Protein AF-A0A7C5PM71-F1 (afdb_monomer_lite)

Secondary structure (DSSP, 8-state):
--PPPPPPPHHHHHHHHHHTT-TT--TT--SS-GGG----S--TTSS--BSS-----GGG-SS--TT--EEEEEETTEEEEEEHHHHHHHSEEEEEETTEEEEEEEETTTTEEEEEE--

Foldseek 3Di:
DDDDPPDDPLVVLVVVLVVLVCVPDDPVDDPDRSVVDDDPPHGPCQQPEAEDDDDDDPVPDPPADPDFDWDWDADDPFIDTHTVVNCVRRQWYFDQTPNFTKIWGADPVVRDIDIDTDD

Sequence (119 aa):
MTALPASAGEDDIVRRFRAMGWTSTDFSRKTIALDEIISGGVSKDQIPAIDRPVFARLSKVKDIAGREPVVSLKIANDARAYPLRVMIWHEIVNDTVGGVPVAVTYCPLCNSAIAFRRT

Structure (mmCIF, N/CA/C/O backbone):
data_AF-A0A7C5PM71-F1
#
_entry.id   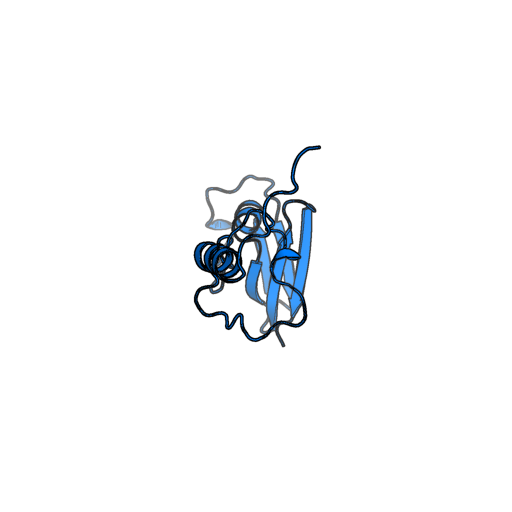AF-A0A7C5PM71-F1
#
loop_
_atom_site.group_PDB
_atom_site.id
_atom_site.type_symbol
_atom_site.label_atom_id
_atom_site.label_alt_id
_atom_site.label_comp_id
_atom_site.label_asym_id
_atom_site.label_entity_id
_atom_site.label_seq_id
_atom_site.pdbx_PDB_ins_code
_atom_site.Cartn_x
_atom_site.Cartn_y
_atom_site.Cartn_z
_atom_site.occupancy
_atom_site.B_iso_or_equiv
_atom_site.auth_seq_id
_atom_site.auth_comp_id
_atom_site.auth_asym_id
_atom_site.auth_atom_id
_atom_site.pdbx_PDB_model_num
ATOM 1 N N . MET A 1 1 ? 22.529 18.992 -36.439 1.00 39.75 1 MET A N 1
ATOM 2 C CA . MET A 1 1 ? 22.224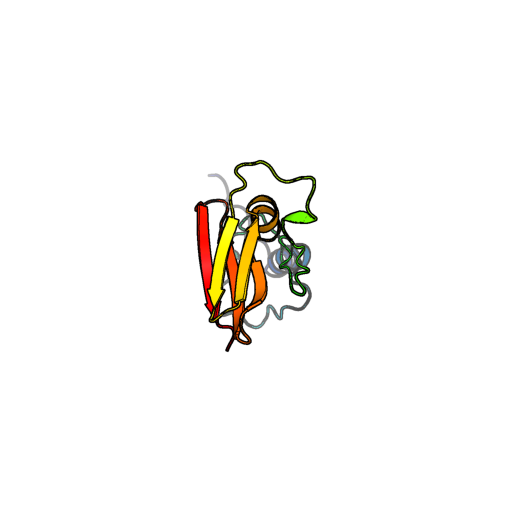 17.549 -36.494 1.00 39.75 1 MET A CA 1
ATOM 3 C C . MET A 1 1 ? 22.709 16.962 -35.177 1.00 39.75 1 MET A C 1
ATOM 5 O O . MET A 1 1 ? 23.871 16.603 -35.056 1.00 39.75 1 MET A O 1
ATOM 9 N N . THR A 1 2 ? 21.887 17.052 -34.134 1.00 42.19 2 THR A N 1
ATOM 10 C CA . THR A 1 2 ? 22.264 16.591 -32.791 1.00 42.19 2 THR A CA 1
ATOM 11 C C . THR A 1 2 ? 22.113 15.079 -32.791 1.00 42.19 2 THR A C 1
ATOM 13 O O . THR A 1 2 ? 21.010 14.585 -33.019 1.00 42.19 2 THR A O 1
ATOM 16 N N . ALA A 1 3 ? 23.221 14.354 -32.651 1.00 41.81 3 ALA A N 1
ATOM 17 C CA . ALA A 1 3 ? 23.201 12.900 -32.588 1.00 41.81 3 ALA A CA 1
ATOM 18 C C . ALA A 1 3 ? 22.258 12.456 -31.461 1.00 41.81 3 ALA A C 1
ATOM 20 O O . ALA A 1 3 ? 22.342 12.973 -30.344 1.00 41.81 3 ALA A O 1
ATOM 21 N N . LEU A 1 4 ? 21.352 11.525 -31.768 1.00 46.06 4 LEU A N 1
ATOM 22 C CA . LEU A 1 4 ? 20.614 10.793 -30.743 1.00 46.06 4 LEU A CA 1
ATOM 23 C C . LEU A 1 4 ? 21.652 10.150 -29.808 1.00 46.06 4 LEU A C 1
ATOM 25 O O . LEU A 1 4 ? 22.644 9.613 -30.315 1.00 46.06 4 LEU A O 1
ATOM 29 N N . PRO A 1 5 ? 21.488 10.230 -28.476 1.00 55.59 5 PRO A N 1
ATOM 30 C CA . PRO A 1 5 ? 22.405 9.559 -27.568 1.00 55.59 5 PRO A CA 1
ATOM 31 C C . PRO A 1 5 ? 22.454 8.074 -27.935 1.00 55.59 5 PRO A C 1
ATOM 33 O O . PRO A 1 5 ? 21.424 7.479 -28.257 1.00 55.59 5 PRO A O 1
ATOM 36 N N . ALA A 1 6 ? 23.659 7.499 -27.934 1.00 57.69 6 ALA A N 1
ATOM 37 C CA . ALA A 1 6 ? 23.837 6.074 -28.168 1.00 57.69 6 ALA A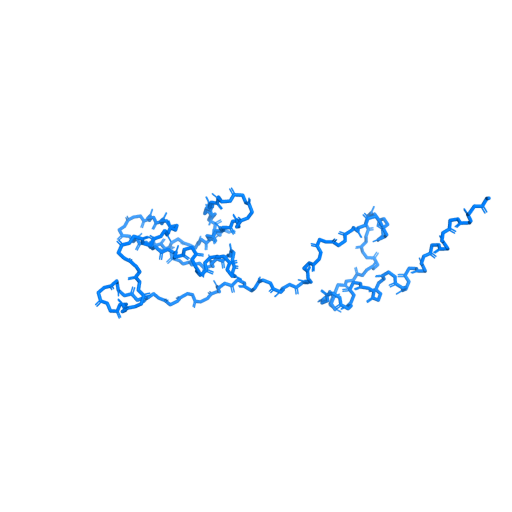 CA 1
ATOM 38 C C . ALA A 1 6 ? 22.913 5.298 -27.221 1.00 57.69 6 ALA A C 1
ATOM 40 O O . ALA A 1 6 ? 22.868 5.597 -26.024 1.00 57.69 6 ALA A O 1
ATOM 41 N N . SER A 1 7 ? 22.158 4.335 -27.756 1.00 59.38 7 SER A N 1
ATOM 42 C CA . SER A 1 7 ? 21.354 3.431 -26.937 1.00 59.38 7 SER A CA 1
ATOM 43 C C . SER A 1 7 ? 22.272 2.793 -25.899 1.00 59.38 7 SER A C 1
ATOM 45 O O . SER A 1 7 ? 23.280 2.183 -26.268 1.00 59.38 7 SER A O 1
ATOM 47 N N . ALA A 1 8 ? 21.958 2.968 -24.615 1.00 65.69 8 ALA A N 1
ATOM 48 C CA . ALA A 1 8 ? 22.671 2.278 -23.551 1.00 65.69 8 ALA A CA 1
ATOM 49 C C . ALA A 1 8 ? 22.652 0.771 -23.852 1.00 65.69 8 ALA A C 1
ATOM 51 O O . ALA A 1 8 ? 21.619 0.239 -24.266 1.00 65.69 8 ALA A O 1
ATOM 52 N N . GLY A 1 9 ? 23.791 0.096 -23.685 1.00 81.81 9 GLY A N 1
ATOM 53 C CA . GLY A 1 9 ? 23.841 -1.352 -23.870 1.00 81.81 9 GLY A CA 1
ATOM 54 C C . GLY A 1 9 ? 22.867 -2.039 -22.909 1.00 81.81 9 GLY A C 1
ATOM 55 O O . GLY A 1 9 ? 22.576 -1.513 -21.833 1.00 81.81 9 GLY A O 1
ATOM 56 N N . GLU A 1 10 ? 22.362 -3.219 -23.267 1.00 83.56 10 GLU A N 1
ATOM 57 C CA . GLU A 1 10 ? 21.414 -3.957 -22.419 1.00 83.56 10 GLU A CA 1
ATOM 58 C C . GLU A 1 10 ? 21.958 -4.169 -20.992 1.00 83.56 10 GLU A C 1
ATOM 60 O O . GLU A 1 10 ? 21.221 -4.022 -20.014 1.00 83.56 10 GLU A O 1
ATOM 65 N N . ASP A 1 11 ? 23.270 -4.374 -20.858 1.00 90.06 11 ASP A N 1
ATOM 66 C CA . ASP A 1 11 ? 23.968 -4.479 -19.573 1.00 90.06 11 ASP A CA 1
ATOM 67 C C . ASP A 1 11 ? 23.861 -3.206 -18.715 1.00 90.06 11 ASP A C 1
ATOM 69 O O . ASP A 1 11 ? 23.699 -3.284 -17.493 1.00 90.06 11 ASP A O 1
ATOM 73 N N . ASP A 1 12 ? 23.904 -2.021 -19.332 1.00 92.94 12 ASP A N 1
ATOM 74 C CA . ASP A 1 12 ? 23.733 -0.745 -18.632 1.00 92.94 12 ASP A CA 1
ATOM 75 C C . ASP A 1 12 ? 22.298 -0.592 -18.117 1.00 92.94 12 ASP A C 1
ATOM 77 O O . ASP A 1 12 ? 22.075 -0.138 -16.987 1.00 92.94 12 ASP A O 1
ATOM 81 N N . ILE A 1 13 ? 21.319 -1.015 -18.921 1.00 93.81 13 ILE A N 1
ATOM 82 C CA . ILE A 1 13 ? 19.901 -0.978 -18.558 1.00 93.81 13 ILE A CA 1
ATOM 83 C C . ILE A 1 13 ? 19.632 -1.939 -17.397 1.00 93.81 13 ILE A C 1
ATOM 85 O O . ILE A 1 13 ? 19.015 -1.554 -16.400 1.00 93.81 13 ILE A O 1
ATOM 89 N N . VAL A 1 14 ? 20.142 -3.170 -17.471 1.00 95.25 14 VAL A N 1
ATOM 90 C CA . VAL A 1 14 ? 20.035 -4.148 -16.381 1.00 95.25 14 VAL A CA 1
ATOM 91 C C . VAL A 1 14 ? 20.702 -3.614 -15.113 1.00 95.25 14 VAL A C 1
ATOM 93 O O . VAL A 1 14 ? 20.099 -3.673 -14.037 1.00 95.25 14 VAL A O 1
ATOM 96 N N . ARG A 1 15 ? 21.899 -3.016 -15.214 1.00 95.19 15 ARG A N 1
ATOM 97 C CA . ARG A 1 15 ? 22.589 -2.398 -14.069 1.00 95.19 15 ARG A CA 1
ATOM 98 C C . ARG A 1 15 ? 21.733 -1.317 -13.404 1.00 95.19 15 ARG A C 1
ATOM 100 O O . ARG A 1 15 ? 21.663 -1.284 -12.174 1.00 95.19 15 ARG A O 1
ATOM 107 N N . ARG A 1 16 ? 21.025 -0.489 -14.184 1.00 93.88 16 ARG A N 1
ATOM 108 C CA . ARG A 1 16 ? 20.066 0.503 -13.661 1.00 93.88 16 ARG A CA 1
ATOM 109 C C . ARG A 1 16 ? 18.970 -0.162 -12.824 1.00 93.88 16 ARG A C 1
ATOM 111 O O . ARG A 1 16 ? 18.706 0.282 -11.711 1.00 93.88 16 ARG A O 1
ATOM 118 N N . PHE A 1 17 ? 18.348 -1.235 -13.315 1.00 94.88 17 PHE A N 1
ATOM 119 C CA . PHE A 1 17 ? 17.316 -1.946 -12.548 1.00 94.88 17 PHE A CA 1
ATOM 120 C C . PHE A 1 17 ? 17.857 -2.585 -11.272 1.00 94.88 17 PHE A C 1
ATOM 122 O O . PHE A 1 17 ? 17.218 -2.492 -10.222 1.00 94.88 17 PHE A O 1
ATOM 129 N N . ARG A 1 18 ? 19.047 -3.191 -11.330 1.00 95.19 18 ARG A N 1
ATOM 130 C CA . ARG A 1 18 ? 19.710 -3.746 -10.142 1.00 95.19 18 ARG A CA 1
ATOM 131 C C . ARG A 1 18 ? 19.940 -2.668 -9.079 1.00 95.19 18 ARG A C 1
ATOM 133 O O . ARG A 1 18 ? 19.617 -2.902 -7.918 1.00 95.19 18 ARG A O 1
ATOM 140 N N . ALA A 1 19 ? 20.402 -1.481 -9.479 1.00 93.69 19 ALA A N 1
ATOM 141 C CA . ALA A 1 19 ? 20.579 -0.337 -8.580 1.00 93.69 19 ALA A CA 1
ATOM 142 C C . ALA A 1 19 ? 19.255 0.168 -7.968 1.00 93.69 19 ALA A C 1
ATOM 144 O O . ALA A 1 19 ? 19.250 0.680 -6.854 1.00 93.69 19 ALA A O 1
ATOM 145 N N . MET A 1 20 ? 18.122 -0.034 -8.649 1.00 93.38 20 MET A N 1
ATOM 146 C CA . MET A 1 20 ? 16.774 0.252 -8.131 1.00 93.38 20 MET A CA 1
ATOM 147 C C . MET A 1 20 ? 16.194 -0.877 -7.253 1.00 93.38 20 MET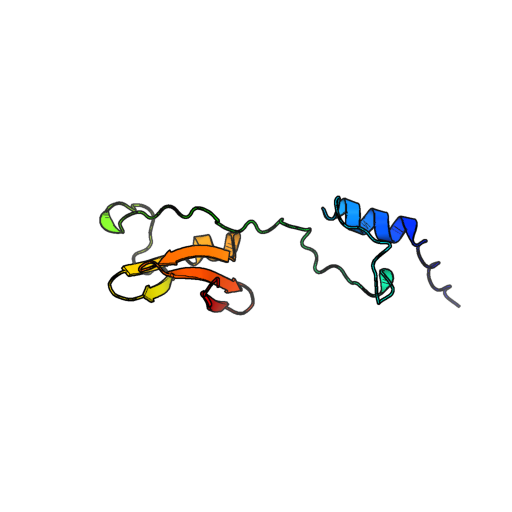 A C 1
ATOM 149 O O . MET A 1 20 ? 14.994 -0.884 -6.986 1.00 93.38 20 MET A O 1
ATOM 153 N N . GLY A 1 21 ? 17.004 -1.845 -6.813 1.00 94.19 21 GLY A N 1
ATOM 154 C CA . GLY A 1 21 ? 16.591 -2.898 -5.875 1.00 94.19 21 GLY A CA 1
ATOM 155 C C . GLY A 1 21 ? 16.056 -4.178 -6.525 1.00 94.19 21 GLY A C 1
ATOM 156 O O . GLY A 1 21 ? 15.706 -5.131 -5.830 1.00 94.19 21 GLY A O 1
ATOM 157 N N . TRP A 1 22 ? 16.034 -4.270 -7.856 1.00 94.31 22 TRP A N 1
ATOM 158 C CA . TRP A 1 22 ? 15.590 -5.471 -8.575 1.00 94.31 22 TRP A CA 1
ATOM 159 C C . TRP A 1 22 ? 16.697 -6.532 -8.663 1.00 94.31 22 TRP A C 1
ATOM 161 O O . TRP A 1 22 ? 17.023 -6.999 -9.749 1.00 94.31 22 TRP A O 1
ATOM 171 N N . THR A 1 23 ? 17.319 -6.906 -7.543 1.00 94.75 23 THR A N 1
ATOM 172 C CA . THR A 1 23 ? 18.541 -7.740 -7.491 1.00 94.75 23 THR A CA 1
ATOM 173 C C . THR A 1 23 ? 18.331 -9.224 -7.795 1.00 94.75 23 THR A C 1
ATOM 175 O O . THR A 1 23 ? 19.257 -9.869 -8.276 1.00 94.75 23 THR A O 1
ATOM 178 N N . SER A 1 24 ? 17.117 -9.745 -7.598 1.00 94.31 24 SER A N 1
ATOM 179 C CA . SER A 1 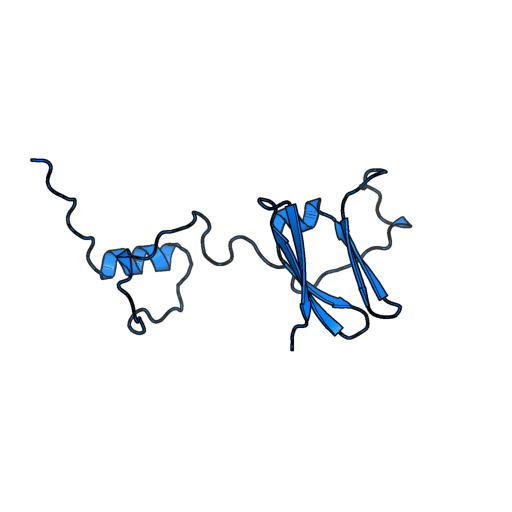24 ? 16.791 -11.165 -7.829 1.00 94.31 24 SER A CA 1
ATOM 180 C C . SER A 1 24 ? 16.046 -11.439 -9.142 1.00 94.31 24 SER A C 1
ATOM 182 O O . SER A 1 24 ? 15.740 -12.586 -9.446 1.00 94.31 24 SER A O 1
ATOM 184 N N . THR A 1 25 ? 15.722 -10.404 -9.923 1.00 94.69 25 THR A N 1
ATOM 185 C CA . THR A 1 25 ? 14.988 -10.540 -11.194 1.00 94.69 25 THR A CA 1
ATOM 186 C C . THR A 1 25 ? 15.831 -11.239 -12.266 1.00 94.69 25 THR A C 1
ATOM 188 O O . THR A 1 25 ? 17.007 -10.918 -12.427 1.00 94.69 25 THR A O 1
ATOM 191 N N . ASP A 1 26 ? 15.245 -12.154 -13.034 1.00 95.69 26 ASP A N 1
ATOM 192 C CA . ASP A 1 26 ? 15.862 -12.726 -14.236 1.00 95.69 26 ASP A CA 1
ATOM 193 C C . ASP A 1 26 ? 15.482 -11.891 -15.472 1.00 95.69 26 ASP A C 1
ATOM 195 O O . ASP A 1 26 ? 14.370 -11.997 -15.987 1.00 95.69 26 ASP A O 1
ATOM 199 N N . PHE A 1 27 ? 16.404 -11.044 -15.942 1.00 94.56 27 PHE A N 1
ATOM 200 C CA . PHE A 1 27 ? 16.184 -10.132 -17.076 1.00 94.56 27 PHE A CA 1
ATOM 201 C C . PHE A 1 27 ? 16.263 -10.812 -18.457 1.00 94.56 27 PHE A C 1
ATOM 203 O O . PHE A 1 27 ? 16.001 -10.167 -19.478 1.00 94.56 27 PHE A O 1
ATOM 210 N N . SER A 1 28 ? 16.575 -12.115 -18.511 1.00 93.81 28 SER A N 1
ATOM 211 C CA . SER A 1 28 ? 16.417 -12.896 -19.745 1.00 93.81 28 SER A CA 1
ATOM 212 C C . SER A 1 28 ? 14.937 -13.143 -20.066 1.00 93.81 28 SER A C 1
ATOM 214 O O . SER A 1 28 ? 14.560 -13.251 -21.233 1.00 93.81 28 SER A O 1
ATOM 216 N N . ARG A 1 29 ? 14.074 -13.144 -19.040 1.00 95.44 29 ARG A N 1
ATOM 217 C CA . ARG A 1 29 ? 12.627 -13.337 -19.160 1.00 95.44 29 ARG A CA 1
ATOM 218 C C . ARG A 1 29 ? 11.918 -12.002 -19.368 1.00 95.44 29 ARG A C 1
ATOM 220 O O . ARG A 1 29 ? 11.473 -11.365 -18.415 1.00 95.44 29 ARG A O 1
ATOM 227 N N . LYS A 1 30 ? 11.790 -11.596 -20.628 1.00 93.62 30 LYS A N 1
ATOM 228 C CA . LYS A 1 30 ? 11.126 -10.351 -21.037 1.00 93.62 30 LYS A CA 1
ATOM 229 C C . LYS A 1 30 ? 10.323 -10.541 -22.320 1.00 93.62 30 LYS A C 1
ATOM 231 O O . LYS A 1 30 ? 10.694 -11.342 -23.171 1.00 93.62 30 LYS A O 1
ATOM 236 N N . THR A 1 31 ? 9.227 -9.799 -22.447 1.00 96.31 31 THR A N 1
ATOM 237 C CA . THR A 1 31 ? 8.394 -9.742 -23.664 1.00 96.31 31 THR A CA 1
ATOM 238 C C . THR A 1 31 ? 8.472 -8.388 -24.371 1.00 96.31 31 THR A C 1
ATOM 240 O O . THR A 1 31 ? 7.920 -8.247 -25.455 1.00 96.31 31 THR A O 1
ATOM 243 N N . ILE A 1 32 ? 9.139 -7.408 -23.756 1.00 94.75 32 ILE A N 1
ATOM 244 C CA . ILE A 1 32 ? 9.375 -6.054 -24.277 1.00 94.75 32 ILE A CA 1
ATOM 245 C C . ILE A 1 32 ? 10.849 -5.685 -24.092 1.00 94.75 32 ILE A C 1
ATOM 247 O O . ILE A 1 32 ? 11.546 -6.325 -23.292 1.00 94.75 32 ILE A O 1
ATOM 251 N N . ALA A 1 33 ? 11.319 -4.655 -24.794 1.00 94.38 33 ALA A N 1
ATOM 252 C CA . ALA A 1 33 ? 12.653 -4.122 -24.556 1.00 94.38 33 ALA A CA 1
ATOM 253 C C . ALA A 1 33 ? 12.701 -3.375 -23.206 1.00 94.38 33 ALA A C 1
ATOM 255 O O . ALA A 1 33 ? 11.730 -2.755 -22.772 1.00 94.38 33 ALA A O 1
ATOM 256 N N . LEU A 1 34 ? 13.819 -3.484 -22.479 1.00 93.19 34 LEU A N 1
ATOM 257 C CA . LEU A 1 34 ? 13.925 -2.945 -21.113 1.00 93.19 34 LEU A CA 1
ATOM 258 C C . LEU A 1 34 ? 14.083 -1.415 -21.068 1.00 93.19 34 LEU A C 1
ATOM 260 O O . LEU A 1 34 ? 13.876 -0.811 -20.012 1.00 93.19 34 LEU A O 1
ATOM 264 N N . ASP A 1 35 ? 14.469 -0.795 -22.180 1.00 93.62 35 ASP A N 1
ATOM 265 C CA . ASP A 1 35 ? 14.559 0.658 -22.351 1.00 93.62 35 ASP A CA 1
ATOM 266 C C . ASP A 1 35 ? 13.188 1.330 -22.518 1.00 93.62 35 ASP A C 1
ATOM 268 O O . ASP A 1 35 ? 13.060 2.510 -22.196 1.00 93.62 35 ASP A O 1
ATOM 272 N N . GLU A 1 36 ? 12.150 0.582 -22.902 1.00 94.19 36 GLU A N 1
ATOM 273 C CA . GLU A 1 36 ? 10.758 1.059 -22.911 1.00 94.19 36 GLU A CA 1
ATOM 274 C C . GLU A 1 36 ? 10.221 1.336 -21.494 1.00 94.19 36 GLU A C 1
ATOM 276 O O . GLU A 1 36 ? 9.262 2.086 -21.308 1.00 94.19 36 GLU A O 1
ATOM 281 N N . ILE A 1 37 ? 10.839 0.748 -20.465 1.00 92.25 37 ILE A N 1
ATOM 282 C CA . ILE A 1 37 ? 10.412 0.898 -19.074 1.00 92.25 37 ILE A CA 1
ATOM 283 C C . ILE A 1 37 ? 11.029 2.167 -18.471 1.00 92.25 37 ILE A C 1
ATOM 285 O O . ILE A 1 37 ? 12.244 2.274 -18.245 1.00 92.25 37 ILE A O 1
ATOM 289 N N . ILE A 1 38 ? 10.158 3.113 -18.124 1.00 90.94 38 ILE A N 1
ATOM 290 C CA . ILE A 1 38 ? 10.507 4.392 -17.497 1.00 90.94 38 ILE A CA 1
ATOM 291 C C . ILE A 1 38 ? 10.336 4.284 -15.974 1.00 90.94 38 ILE A C 1
ATOM 293 O O . ILE A 1 38 ? 9.344 3.748 -15.486 1.00 90.94 38 ILE A O 1
ATOM 297 N N . SER A 1 39 ? 11.307 4.794 -15.209 1.00 89.12 39 SER A N 1
ATOM 298 C CA . SER A 1 39 ? 11.217 4.823 -13.743 1.00 89.12 39 SER A CA 1
ATOM 299 C C . SER A 1 39 ? 10.252 5.909 -13.268 1.00 89.12 39 SER A C 1
ATOM 301 O O . SER A 1 39 ? 10.331 7.050 -13.718 1.00 89.12 39 SER A O 1
ATOM 303 N N . GLY A 1 40 ? 9.399 5.567 -12.300 1.00 88.19 40 GLY A N 1
ATOM 304 C CA . GLY A 1 40 ? 8.540 6.518 -11.587 1.00 88.19 40 GLY A CA 1
ATOM 305 C C . GLY A 1 40 ? 9.235 7.267 -10.440 1.00 88.19 40 GLY A C 1
ATOM 306 O O . GLY A 1 40 ? 8.574 7.993 -9.709 1.00 88.19 40 GLY A O 1
ATOM 307 N N . GLY A 1 41 ? 10.546 7.078 -10.244 1.00 89.38 41 GLY A N 1
ATOM 308 C CA . GLY A 1 41 ? 11.345 7.787 -9.232 1.00 89.38 41 GLY A CA 1
ATOM 309 C C . GLY A 1 41 ? 11.446 7.100 -7.865 1.00 89.38 41 GLY A C 1
ATOM 310 O O . GLY A 1 41 ? 12.328 7.443 -7.083 1.00 89.38 41 GLY A O 1
ATOM 311 N N . VAL A 1 42 ? 10.615 6.092 -7.592 1.00 90.44 42 VAL A N 1
ATOM 312 C CA . VAL A 1 42 ? 10.672 5.283 -6.364 1.00 90.44 42 VAL A CA 1
ATOM 313 C C . VAL A 1 42 ? 11.295 3.923 -6.688 1.00 90.44 42 VAL A C 1
ATOM 315 O O . VAL A 1 42 ? 10.844 3.229 -7.600 1.00 90.44 42 VAL A O 1
ATOM 318 N N . SER A 1 43 ? 12.355 3.543 -5.970 1.00 92.50 43 SER A N 1
ATOM 319 C CA . SER A 1 43 ? 12.982 2.217 -6.140 1.00 92.50 43 SER A CA 1
ATOM 320 C C . SER A 1 43 ? 12.105 1.115 -5.544 1.00 92.50 43 SER A C 1
ATOM 322 O O . SER A 1 43 ? 11.194 1.380 -4.760 1.00 92.50 43 SER A O 1
ATOM 324 N N . LYS A 1 44 ? 12.405 -0.140 -5.889 1.00 91.69 44 LYS A N 1
ATOM 325 C CA . LYS A 1 44 ? 11.685 -1.302 -5.370 1.00 91.69 44 LYS A CA 1
ATOM 326 C C . LYS A 1 44 ? 11.652 -1.282 -3.834 1.00 91.69 44 LYS A C 1
ATOM 328 O O . LYS A 1 44 ? 12.683 -1.060 -3.204 1.00 91.69 44 LYS A O 1
ATOM 333 N N . ASP A 1 45 ? 10.470 -1.517 -3.270 1.00 91.25 45 ASP A N 1
ATOM 334 C CA . AS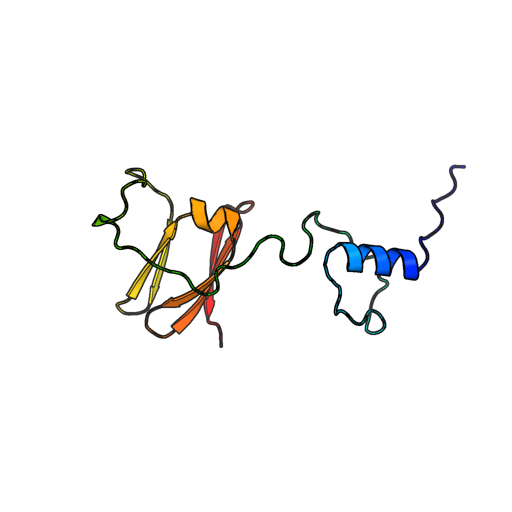P A 1 45 ? 10.211 -1.647 -1.830 1.00 91.25 45 ASP A CA 1
ATOM 335 C C . ASP A 1 45 ? 10.580 -0.410 -0.972 1.00 91.25 45 ASP A C 1
ATOM 337 O O . ASP A 1 45 ? 10.659 -0.510 0.250 1.00 91.25 45 ASP A O 1
ATOM 341 N N . GLN A 1 46 ? 10.763 0.778 -1.574 1.00 92.50 46 GLN A N 1
ATOM 342 C CA . GLN A 1 46 ? 11.030 2.020 -0.822 1.00 92.50 46 GLN A CA 1
ATOM 343 C C . GLN A 1 46 ? 9.806 2.597 -0.088 1.00 92.50 46 GLN A C 1
ATOM 345 O O . GLN A 1 46 ? 9.970 3.465 0.766 1.00 92.50 46 GLN A O 1
ATOM 350 N N . ILE A 1 47 ? 8.600 2.114 -0.388 1.00 94.12 47 ILE A N 1
ATOM 351 C CA . ILE A 1 47 ? 7.373 2.405 0.364 1.00 94.12 47 ILE A CA 1
ATOM 352 C C . ILE A 1 47 ? 6.962 1.088 1.032 1.00 94.12 47 ILE A C 1
ATOM 354 O O . ILE A 1 47 ? 6.330 0.245 0.392 1.00 94.12 47 ILE A O 1
ATOM 358 N N . PRO A 1 48 ? 7.410 0.831 2.273 1.00 95.12 48 PRO A N 1
ATOM 359 C CA . PRO A 1 48 ? 7.222 -0.467 2.895 1.00 95.12 48 PRO A CA 1
ATOM 360 C C . PRO A 1 48 ? 5.784 -0.624 3.385 1.00 95.12 48 PRO A C 1
ATOM 362 O O . PRO A 1 48 ? 5.308 0.168 4.202 1.00 95.12 48 PRO A O 1
ATOM 365 N N . ALA A 1 49 ? 5.122 -1.693 2.951 1.00 97.25 49 ALA A N 1
ATOM 366 C CA . ALA A 1 49 ? 3.830 -2.081 3.498 1.00 97.25 49 ALA A CA 1
ATOM 367 C C . ALA A 1 49 ? 3.942 -2.438 4.992 1.00 97.25 49 ALA A C 1
ATOM 369 O O . ALA A 1 49 ? 4.974 -2.912 5.474 1.00 97.25 49 ALA A O 1
ATOM 370 N N . ILE A 1 50 ? 2.849 -2.257 5.735 1.00 98.25 50 ILE A N 1
ATOM 371 C CA . ILE A 1 50 ? 2.737 -2.769 7.104 1.00 98.25 50 ILE A CA 1
ATOM 372 C C . ILE A 1 50 ? 2.158 -4.183 7.049 1.00 98.25 50 ILE A C 1
ATOM 374 O O . ILE A 1 50 ? 0.955 -4.359 6.860 1.00 98.25 50 ILE A O 1
ATOM 378 N N . ASP A 1 51 ? 3.001 -5.189 7.275 1.00 97.56 51 ASP A N 1
ATOM 379 C CA . ASP A 1 51 ? 2.583 -6.601 7.250 1.00 97.56 51 ASP A CA 1
ATOM 380 C C . ASP A 1 51 ? 2.064 -7.135 8.586 1.00 97.56 51 ASP A C 1
ATOM 382 O O . ASP A 1 51 ? 1.401 -8.171 8.650 1.00 97.56 51 ASP A O 1
ATOM 386 N N . ARG A 1 52 ? 2.413 -6.457 9.681 1.00 96.31 52 ARG A N 1
ATOM 387 C CA . ARG A 1 52 ? 2.048 -6.846 11.049 1.00 96.31 52 ARG A CA 1
ATOM 388 C C . ARG A 1 52 ? 1.547 -5.621 11.812 1.00 96.31 52 ARG A C 1
ATOM 390 O O . ARG A 1 52 ? 2.268 -5.107 12.670 1.00 96.31 52 ARG A O 1
ATOM 397 N N . PRO A 1 53 ? 0.357 -5.100 11.468 1.00 97.19 53 PRO A N 1
ATOM 398 C CA . PRO A 1 53 ? -0.164 -3.906 12.111 1.00 97.19 53 PRO A CA 1
ATOM 399 C C . PRO A 1 53 ? -0.440 -4.161 13.595 1.00 97.19 53 PRO A C 1
ATOM 401 O O . PRO A 1 53 ? -0.980 -5.196 13.985 1.00 97.19 53 PRO A O 1
ATOM 404 N N . VAL A 1 54 ? -0.088 -3.184 14.430 1.00 94.50 54 VAL A N 1
ATOM 405 C CA . VAL A 1 54 ? -0.398 -3.179 15.862 1.00 94.50 54 VAL A CA 1
ATOM 406 C C . VAL A 1 54 ? -1.369 -2.041 16.129 1.00 94.50 54 VAL A C 1
ATOM 408 O O . VAL A 1 54 ? -1.095 -0.887 15.802 1.00 94.50 54 VAL A O 1
ATOM 411 N N . PHE A 1 55 ? -2.506 -2.363 16.740 1.00 94.06 55 PHE A N 1
ATOM 412 C CA . PHE A 1 55 ? -3.556 -1.392 17.024 1.00 94.06 55 PHE A CA 1
ATOM 413 C C . PHE A 1 55 ? -3.573 -1.003 18.498 1.00 94.06 55 PHE A C 1
ATOM 415 O O . PHE A 1 55 ? -3.498 -1.848 19.391 1.00 94.06 55 PHE A O 1
ATOM 422 N N . ALA A 1 56 ? -3.749 0.292 18.750 1.00 92.06 56 ALA A N 1
ATOM 423 C CA . ALA A 1 56 ? -4.040 0.828 20.070 1.00 92.06 56 ALA A CA 1
ATOM 424 C C . ALA A 1 56 ? -5.520 1.218 20.165 1.00 92.06 56 ALA A C 1
ATOM 426 O O . ALA A 1 56 ? -6.131 1.659 19.191 1.00 92.06 56 ALA A O 1
ATOM 427 N N . ARG A 1 57 ? -6.102 1.106 21.364 1.00 90.31 57 ARG A N 1
ATOM 428 C CA . ARG A 1 57 ? -7.408 1.724 21.632 1.00 90.31 57 ARG A CA 1
ATOM 429 C C . ARG A 1 57 ? -7.254 3.239 21.592 1.00 90.31 57 ARG A C 1
ATOM 431 O O . ARG A 1 57 ? -6.312 3.760 22.184 1.00 90.31 57 ARG A O 1
ATOM 438 N N . LEU A 1 58 ? -8.220 3.934 20.993 1.00 86.19 58 LEU A N 1
ATOM 439 C CA . LEU A 1 58 ? -8.195 5.395 20.872 1.00 86.19 58 LEU A CA 1
ATOM 440 C C . LEU A 1 58 ? -7.978 6.097 22.224 1.00 86.19 58 LEU A C 1
ATOM 442 O O . LEU A 1 58 ? -7.175 7.015 22.315 1.00 86.19 58 LEU A O 1
ATOM 446 N N . SER A 1 59 ? -8.588 5.593 23.302 1.00 88.69 59 SER A N 1
ATOM 447 C CA . SER A 1 59 ? -8.428 6.125 24.667 1.00 88.69 59 SER A CA 1
ATOM 448 C C . SER A 1 59 ? -7.008 6.038 25.246 1.00 88.69 59 SER A C 1
ATOM 450 O O . SER A 1 59 ? -6.744 6.593 26.311 1.00 88.69 59 SER A O 1
ATOM 452 N N . LYS A 1 60 ? -6.093 5.315 24.591 1.00 89.75 60 LYS A N 1
ATOM 453 C CA . LYS A 1 60 ? -4.683 5.184 24.981 1.00 89.75 60 LYS A CA 1
ATOM 454 C C . LYS A 1 60 ? -3.739 5.986 24.081 1.00 89.75 60 LYS A C 1
ATOM 456 O O . LYS A 1 60 ? -2.551 6.054 24.385 1.00 89.75 60 LYS A O 1
ATOM 461 N N . VAL A 1 61 ? -4.242 6.598 23.009 1.00 87.50 61 VAL A N 1
ATOM 462 C CA . VAL A 1 61 ? -3.452 7.420 22.085 1.00 87.50 61 VAL A CA 1
ATOM 463 C C . VAL A 1 61 ? -3.498 8.870 22.561 1.00 87.50 61 VAL A C 1
ATOM 465 O O . VAL A 1 61 ? -4.572 9.448 22.676 1.00 87.50 61 VAL A O 1
ATOM 468 N N . LYS A 1 62 ? -2.333 9.447 22.872 1.00 85.62 62 LYS A N 1
ATOM 469 C CA . LYS A 1 62 ? -2.219 10.828 23.380 1.00 85.62 62 LYS A CA 1
ATOM 470 C C . LYS A 1 62 ? -1.943 11.863 22.290 1.00 85.62 62 LYS A C 1
ATOM 472 O O . LYS A 1 62 ? -2.197 13.039 22.504 1.00 85.62 62 LYS A O 1
ATOM 477 N N . ASP A 1 63 ? -1.424 11.414 21.153 1.00 85.38 63 ASP A N 1
ATOM 478 C CA . ASP A 1 63 ? -0.989 12.258 20.041 1.00 85.38 63 ASP A CA 1
ATOM 479 C C . ASP A 1 63 ? -1.898 12.027 18.828 1.00 85.38 63 ASP A C 1
ATOM 481 O O . ASP A 1 63 ? -1.553 11.364 17.843 1.00 85.38 63 ASP A O 1
ATOM 485 N N . ILE A 1 64 ? -3.150 12.449 18.988 1.00 83.62 64 ILE A N 1
ATOM 486 C CA . ILE A 1 64 ? -4.154 12.432 17.931 1.00 83.62 64 ILE A CA 1
ATOM 487 C C . ILE A 1 64 ? -4.976 13.711 18.025 1.00 83.62 64 ILE A C 1
ATOM 489 O O . ILE A 1 64 ? -5.441 14.092 19.102 1.00 83.62 64 ILE A O 1
ATOM 493 N N . ALA A 1 65 ? -5.131 14.399 16.898 1.00 83.69 65 ALA A N 1
ATOM 494 C CA . ALA A 1 65 ? -5.961 15.589 16.841 1.00 83.69 65 ALA A CA 1
ATOM 495 C C . ALA A 1 65 ? -7.435 15.223 17.081 1.00 83.69 65 ALA A C 1
ATOM 497 O O . ALA A 1 65 ? -7.880 14.120 16.762 1.00 83.69 65 ALA A O 1
ATOM 498 N N . GLY A 1 66 ? -8.234 16.178 17.569 1.00 84.31 66 GLY A N 1
ATOM 499 C CA . GLY A 1 66 ? -9.676 15.971 17.767 1.00 84.31 66 GLY A CA 1
ATOM 500 C C . GLY A 1 66 ? -10.447 15.632 16.480 1.00 84.31 66 GLY A C 1
ATOM 501 O O . GLY A 1 66 ? -11.569 15.138 16.551 1.00 84.31 66 GLY A O 1
ATOM 502 N N . ARG A 1 67 ? -9.852 15.881 15.303 1.00 88.81 67 ARG A N 1
ATOM 503 C CA . ARG A 1 67 ? -10.381 15.532 13.975 1.00 88.81 67 ARG A CA 1
ATOM 504 C C . ARG A 1 67 ? -9.282 14.908 13.108 1.00 88.81 67 ARG A C 1
ATOM 506 O O . ARG A 1 67 ? -8.798 15.535 12.172 1.00 88.81 67 ARG A O 1
ATOM 513 N N . GLU A 1 68 ? -8.886 13.684 13.439 1.00 91.06 68 GLU A N 1
ATOM 514 C CA . GLU A 1 68 ? -7.931 12.900 12.646 1.00 91.06 68 GLU A CA 1
ATOM 515 C C . GLU A 1 68 ? -8.635 12.204 11.464 1.00 91.06 68 GLU A C 1
ATOM 517 O O . GLU A 1 68 ? -9.602 11.467 11.687 1.00 91.06 68 GLU A O 1
ATOM 522 N N . PRO A 1 69 ? -8.176 12.386 10.213 1.00 93.94 69 PRO A N 1
ATOM 523 C CA . PRO A 1 69 ? -8.700 11.637 9.080 1.00 93.94 69 PRO A CA 1
ATOM 524 C C . PRO A 1 69 ? -8.176 10.195 9.086 1.00 93.94 69 PRO A C 1
ATOM 526 O O . PRO A 1 69 ? -6.982 9.935 9.266 1.00 93.94 69 PRO A O 1
ATOM 529 N N . VAL A 1 70 ? -9.076 9.243 8.849 1.00 95.69 70 VAL A N 1
ATOM 530 C CA . VAL A 1 70 ? -8.767 7.810 8.859 1.00 95.69 70 VAL A CA 1
ATOM 531 C C . VAL A 1 70 ? -9.433 7.105 7.682 1.00 95.69 70 VAL A C 1
ATOM 533 O O . VAL A 1 70 ? -10.543 7.460 7.287 1.00 95.69 70 VAL A O 1
ATOM 536 N N . VAL A 1 71 ? -8.798 6.049 7.174 1.00 97.75 71 VAL A N 1
ATOM 537 C CA . VAL A 1 71 ? -9.506 5.015 6.413 1.00 97.75 71 VAL A CA 1
ATOM 538 C C . VAL A 1 71 ? -10.246 4.138 7.421 1.00 97.75 71 VAL A C 1
ATOM 540 O O . VAL A 1 71 ? -9.630 3.615 8.350 1.00 97.75 71 VAL A O 1
ATOM 543 N N . SER A 1 72 ? -11.559 3.975 7.271 1.00 96.88 72 SER A N 1
ATOM 544 C CA . SER A 1 72 ? -12.353 3.082 8.123 1.00 96.88 72 SER A CA 1
ATOM 545 C C . SER A 1 72 ? -12.672 1.781 7.395 1.00 96.88 72 SER A C 1
ATOM 547 O O . SER A 1 72 ? -13.202 1.821 6.285 1.00 96.88 72 SER A O 1
ATOM 549 N N . LEU A 1 73 ? -12.438 0.640 8.040 1.00 98.06 73 LEU A N 1
ATOM 550 C CA . LEU A 1 73 ? -12.887 -0.666 7.556 1.00 98.06 73 LEU A CA 1
ATOM 551 C C . LEU A 1 73 ? -13.626 -1.397 8.672 1.00 98.06 73 LEU A C 1
ATOM 553 O O . LEU A 1 73 ? -13.122 -1.511 9.788 1.00 98.06 73 LEU A O 1
ATOM 557 N N . LYS A 1 74 ? -14.814 -1.916 8.365 1.00 98.00 74 LYS A N 1
ATOM 558 C CA . LYS A 1 74 ? -15.578 -2.769 9.274 1.00 98.00 74 LYS A CA 1
ATOM 559 C C . LYS A 1 74 ? -15.985 -4.045 8.557 1.00 98.00 74 LYS A C 1
ATOM 561 O O . LYS A 1 74 ? -16.654 -3.988 7.529 1.00 98.00 74 LYS A O 1
ATOM 566 N N . ILE A 1 75 ? -15.617 -5.183 9.134 1.00 98.00 75 ILE A N 1
ATOM 567 C CA . ILE A 1 75 ? -16.057 -6.508 8.695 1.00 98.00 75 ILE A CA 1
ATOM 568 C C . ILE A 1 75 ? -16.642 -7.217 9.915 1.00 98.00 75 ILE A C 1
ATOM 570 O O . ILE A 1 75 ? -15.983 -7.351 10.946 1.00 98.00 75 ILE A O 1
ATOM 574 N N . ALA A 1 76 ? -17.903 -7.644 9.812 1.00 96.00 76 ALA A N 1
ATOM 575 C CA . ALA A 1 76 ? -18.679 -8.158 10.941 1.00 96.00 76 ALA A CA 1
ATOM 576 C C . ALA A 1 76 ? -18.639 -7.193 12.152 1.00 96.00 76 ALA A C 1
ATOM 578 O O . ALA A 1 76 ? -18.988 -6.017 12.022 1.00 96.00 76 ALA A O 1
ATOM 579 N N . ASN A 1 77 ? -18.215 -7.677 13.323 1.00 96.25 77 ASN A N 1
ATOM 580 C CA . ASN A 1 77 ? -18.116 -6.890 14.558 1.00 96.25 77 ASN A CA 1
ATOM 581 C C . ASN A 1 77 ? -16.734 -6.264 14.778 1.00 96.25 77 ASN A C 1
ATOM 583 O O . ASN A 1 77 ? -16.493 -5.676 15.831 1.00 96.25 77 ASN A O 1
ATOM 587 N N . ASP A 1 78 ? -15.836 -6.372 13.800 1.00 97.25 78 ASP A N 1
ATOM 588 C CA . ASP A 1 78 ? -14.483 -5.850 13.899 1.00 97.25 78 ASP A CA 1
ATOM 589 C C . ASP A 1 78 ? -14.332 -4.578 13.059 1.00 97.25 78 ASP A C 1
ATOM 591 O O . ASP A 1 78 ? -14.432 -4.610 11.830 1.00 97.25 78 ASP A O 1
ATOM 595 N N . ALA A 1 79 ? -14.135 -3.446 13.735 1.00 96.94 79 ALA A N 1
ATOM 596 C CA . ALA A 1 79 ? -13.936 -2.142 13.115 1.00 96.94 79 ALA A CA 1
ATOM 597 C C . ALA A 1 79 ? -12.505 -1.652 13.357 1.00 96.94 79 ALA A C 1
ATOM 599 O O . ALA A 1 79 ? -11.993 -1.680 14.481 1.00 96.94 79 ALA A O 1
ATOM 600 N N . ARG A 1 80 ? -11.873 -1.171 12.289 1.00 96.75 80 ARG A N 1
ATOM 601 C CA . ARG A 1 80 ? -10.515 -0.629 12.273 1.00 96.75 80 ARG A CA 1
ATOM 602 C C . ARG A 1 80 ? -10.515 0.778 11.694 1.00 96.75 80 ARG A C 1
ATOM 604 O O . ARG A 1 80 ? -11.289 1.098 10.792 1.00 96.75 80 ARG A O 1
ATOM 611 N N . ALA A 1 81 ? -9.615 1.597 12.223 1.00 96.00 81 ALA A N 1
ATOM 612 C CA . ALA A 1 81 ? -9.294 2.915 11.707 1.00 96.00 81 ALA A CA 1
ATOM 613 C C . ALA A 1 81 ? -7.793 2.959 11.410 1.00 96.00 81 ALA A C 1
ATOM 615 O O . ALA A 1 81 ? -6.985 2.689 12.300 1.00 96.00 81 ALA A O 1
ATOM 616 N N . TYR A 1 82 ? -7.439 3.296 10.172 1.00 97.12 82 TYR A N 1
ATOM 617 C CA . TYR A 1 82 ? -6.062 3.446 9.709 1.00 97.12 82 TYR A CA 1
ATOM 618 C C . TYR A 1 82 ? -5.802 4.944 9.489 1.00 97.12 82 TYR A C 1
ATOM 620 O O . TYR A 1 82 ? -6.337 5.511 8.532 1.00 97.12 82 TYR A O 1
ATOM 628 N N . PRO A 1 83 ? -5.058 5.626 10.380 1.00 95.75 83 PRO A N 1
ATOM 629 C CA . PRO A 1 83 ? -4.821 7.063 10.259 1.00 95.75 83 PRO A CA 1
ATOM 630 C C . PRO A 1 83 ? -4.123 7.420 8.950 1.00 95.75 83 PRO A C 1
ATOM 632 O O . PRO A 1 83 ? -3.131 6.778 8.594 1.00 95.75 83 PRO A O 1
ATOM 635 N N . LEU A 1 84 ? -4.585 8.469 8.256 1.00 96.25 84 LEU A N 1
ATOM 636 C CA . LEU A 1 84 ? -3.957 8.879 6.993 1.00 96.25 84 LEU A CA 1
ATOM 637 C C . LEU A 1 84 ? -2.487 9.247 7.185 1.00 96.25 84 LEU A C 1
ATOM 639 O O . LEU A 1 84 ? -1.671 8.931 6.330 1.00 96.25 84 LEU A O 1
ATOM 643 N N . ARG A 1 85 ? -2.114 9.807 8.341 1.00 94.00 85 ARG A N 1
ATOM 644 C CA . ARG A 1 85 ? -0.708 10.086 8.667 1.00 94.00 85 ARG A CA 1
ATOM 645 C C . ARG A 1 85 ? 0.187 8.847 8.699 1.00 94.00 85 ARG A C 1
ATOM 647 O O . ARG A 1 85 ? 1.392 9.001 8.619 1.00 94.00 85 ARG A O 1
ATOM 654 N N . VAL A 1 86 ? -0.368 7.647 8.870 1.00 95.56 86 VAL A N 1
ATOM 655 C CA . VAL A 1 86 ? 0.373 6.379 8.760 1.00 95.56 86 VAL A CA 1
ATOM 656 C C . VAL A 1 86 ? 0.283 5.865 7.325 1.00 95.56 86 VAL A C 1
ATOM 658 O O . VAL A 1 86 ? 1.294 5.504 6.730 1.00 95.56 86 VAL A O 1
ATOM 661 N N . MET A 1 87 ? -0.917 5.898 6.741 1.00 97.88 87 MET A N 1
ATOM 662 C CA . MET A 1 87 ? -1.160 5.420 5.379 1.00 97.88 87 MET A CA 1
ATOM 663 C C . MET A 1 87 ? -0.385 6.201 4.310 1.00 97.88 87 MET A C 1
ATOM 665 O O . MET A 1 87 ? -0.005 5.609 3.315 1.00 97.88 87 MET A O 1
ATOM 669 N N . ILE A 1 88 ? -0.105 7.491 4.502 1.00 96.44 88 ILE A N 1
ATOM 670 C CA . ILE A 1 88 ? 0.701 8.298 3.567 1.00 96.44 88 ILE A CA 1
ATOM 671 C C . ILE A 1 88 ? 2.136 7.763 3.443 1.00 96.44 88 ILE A C 1
ATOM 673 O O . ILE A 1 88 ? 2.722 7.861 2.374 1.00 96.44 88 ILE A O 1
ATOM 677 N N . TRP A 1 89 ? 2.705 7.206 4.515 1.00 95.75 89 TRP A N 1
ATOM 678 C CA . TRP A 1 89 ? 4.079 6.689 4.504 1.00 95.75 89 TRP A CA 1
ATOM 679 C C . TRP A 1 89 ? 4.181 5.253 4.008 1.00 95.75 89 TRP A C 1
ATOM 681 O O . TRP A 1 89 ? 5.207 4.866 3.459 1.00 95.75 89 TRP A O 1
ATOM 691 N N . HIS A 1 90 ? 3.144 4.459 4.259 1.00 97.19 90 HIS A N 1
ATOM 692 C CA . HIS A 1 90 ? 3.189 3.016 4.046 1.00 97.19 90 HIS A CA 1
ATOM 693 C C . HIS A 1 90 ? 2.344 2.546 2.869 1.00 97.19 90 HIS A C 1
ATOM 695 O O . HIS A 1 90 ? 2.606 1.472 2.341 1.00 97.19 90 HIS A O 1
ATOM 701 N N . GLU A 1 91 ? 1.329 3.326 2.491 1.00 97.50 91 GLU A N 1
ATOM 702 C CA . GLU A 1 91 ? 0.363 3.135 1.398 1.00 97.50 91 GLU A CA 1
ATOM 703 C C . GLU A 1 91 ? -0.440 1.823 1.412 1.00 97.50 91 GLU A C 1
ATOM 705 O O . GLU A 1 91 ? -1.531 1.773 0.849 1.00 97.50 91 GLU A O 1
ATOM 710 N N . ILE A 1 92 ? 0.030 0.777 2.092 1.00 98.06 92 ILE A N 1
ATOM 711 C CA . ILE A 1 92 ? -0.552 -0.558 2.164 1.00 98.06 92 ILE A CA 1
ATOM 712 C C . ILE A 1 92 ? -0.423 -1.092 3.594 1.00 98.06 92 ILE A C 1
ATOM 714 O O . ILE A 1 92 ? 0.651 -1.077 4.200 1.00 98.06 92 ILE A O 1
ATOM 718 N N . VAL A 1 93 ? -1.522 -1.633 4.117 1.00 98.62 93 VAL A N 1
ATOM 719 C CA . VAL A 1 93 ? -1.551 -2.414 5.357 1.00 98.62 93 VAL A CA 1
ATOM 720 C C . VAL A 1 93 ? -2.164 -3.778 5.069 1.00 98.62 93 VAL A C 1
ATOM 722 O O . VAL A 1 93 ? -3.327 -3.878 4.668 1.00 98.62 93 VAL A O 1
ATOM 725 N N . ASN A 1 94 ? -1.390 -4.835 5.300 1.00 98.38 94 ASN A N 1
ATOM 726 C CA . ASN A 1 94 ? -1.867 -6.209 5.248 1.00 98.38 94 ASN A CA 1
ATOM 727 C C . ASN A 1 94 ? -2.398 -6.593 6.633 1.00 98.38 94 ASN A C 1
ATOM 729 O O . ASN A 1 94 ? -1.639 -6.828 7.568 1.00 98.38 94 ASN A O 1
ATOM 733 N N . ASP A 1 95 ? -3.721 -6.650 6.765 1.00 98.12 95 ASP A N 1
ATOM 734 C CA . ASP A 1 95 ? -4.414 -6.871 8.038 1.00 98.12 95 ASP A CA 1
ATOM 735 C C . ASP A 1 95 ? -5.322 -8.109 7.967 1.00 98.12 95 ASP A C 1
ATOM 737 O O . ASP A 1 95 ? -5.525 -8.707 6.903 1.00 98.12 95 ASP A O 1
ATOM 741 N N . THR A 1 96 ? -5.868 -8.508 9.111 1.00 97.69 96 THR A N 1
ATOM 742 C CA . THR A 1 96 ? -6.974 -9.458 9.233 1.00 97.69 96 THR A CA 1
ATOM 743 C C . THR A 1 96 ? -8.084 -8.809 10.051 1.00 97.69 96 THR A C 1
ATOM 745 O O . THR A 1 96 ? -7.944 -8.614 11.257 1.00 97.69 96 THR A O 1
ATOM 748 N N . VAL A 1 97 ? -9.205 -8.492 9.400 1.00 98.06 97 VAL A N 1
ATOM 749 C CA . VAL A 1 97 ? -10.336 -7.790 10.026 1.00 98.06 97 VAL A CA 1
ATOM 750 C C . VAL A 1 97 ? -11.545 -8.708 10.035 1.00 98.06 97 VAL A C 1
ATOM 752 O O . VAL A 1 97 ? -11.956 -9.211 8.990 1.00 98.06 97 VAL A O 1
ATOM 755 N N . GLY A 1 98 ? -12.096 -8.976 11.219 1.00 97.00 98 GLY A N 1
ATOM 756 C CA . GLY A 1 98 ? -13.232 -9.894 11.362 1.00 97.00 98 GLY A CA 1
ATOM 757 C C . GLY A 1 98 ? -12.936 -11.306 10.839 1.00 97.00 98 GLY A C 1
ATOM 758 O O . GLY A 1 98 ? -13.826 -11.962 10.308 1.00 97.00 98 GLY A O 1
ATOM 759 N N . GLY A 1 99 ? -11.675 -11.748 10.927 1.00 96.56 99 GLY A N 1
ATOM 760 C CA . GLY A 1 99 ? -11.203 -13.034 10.399 1.00 96.56 99 GLY A CA 1
ATOM 761 C C . GLY A 1 99 ? -10.918 -13.056 8.892 1.00 96.56 99 GLY A C 1
ATOM 762 O O . GLY A 1 99 ? -10.494 -14.087 8.380 1.00 96.56 99 GLY A O 1
ATOM 763 N N . VAL A 1 100 ? -11.116 -11.944 8.176 1.00 97.88 100 VAL A N 1
ATOM 764 C CA . VAL A 1 100 ? -10.884 -11.853 6.729 1.00 97.88 100 VAL A CA 1
ATOM 765 C C . VAL A 1 100 ? -9.516 -11.222 6.454 1.00 97.88 100 VAL A C 1
ATOM 767 O O . VAL A 1 100 ? -9.293 -10.077 6.860 1.00 97.88 100 VAL A O 1
ATOM 770 N N . PRO A 1 101 ? -8.607 -11.911 5.739 1.00 98.06 101 PRO A N 1
ATOM 771 C CA . PRO A 1 101 ? -7.363 -11.314 5.269 1.00 98.06 101 PRO A CA 1
ATOM 772 C C . PRO A 1 101 ? -7.652 -10.193 4.265 1.00 98.06 101 PRO A C 1
ATOM 774 O O . PRO A 1 101 ? -8.324 -10.410 3.252 1.00 98.06 101 PRO A O 1
ATOM 777 N N . VAL A 1 102 ? -7.139 -8.993 4.530 1.00 98.44 102 VAL A N 1
ATOM 778 C CA . VAL A 1 102 ? -7.341 -7.812 3.680 1.00 98.44 102 VAL A CA 1
ATOM 779 C C . VAL A 1 102 ? -6.035 -7.083 3.384 1.00 98.44 102 VAL A C 1
ATOM 781 O O . VAL A 1 102 ? -5.100 -7.136 4.183 1.00 98.44 102 VAL A O 1
ATOM 784 N N . ALA A 1 103 ? -5.978 -6.417 2.234 1.00 98.44 103 ALA A N 1
ATOM 785 C CA . ALA A 1 103 ? -4.998 -5.385 1.919 1.00 98.44 103 ALA A CA 1
ATOM 786 C C . ALA A 1 103 ? -5.740 -4.049 1.867 1.00 98.44 103 ALA A C 1
ATOM 788 O O . ALA A 1 103 ? -6.590 -3.847 0.997 1.00 98.44 103 ALA A O 1
ATOM 789 N N . VAL A 1 104 ? -5.462 -3.167 2.822 1.00 98.50 104 VAL A N 1
ATOM 790 C CA . VAL A 1 104 ? -6.006 -1.806 2.849 1.00 98.50 104 VAL A CA 1
ATOM 791 C C . VAL A 1 104 ? -4.990 -0.896 2.186 1.00 98.50 104 VAL A C 1
ATOM 793 O O . VAL A 1 104 ? -3.853 -0.829 2.647 1.00 98.50 104 VAL A O 1
ATOM 796 N N . THR A 1 105 ? -5.385 -0.216 1.115 1.00 98.25 105 THR A N 1
ATOM 797 C CA . THR A 1 105 ? -4.503 0.652 0.337 1.00 98.25 105 THR A CA 1
ATOM 798 C C . THR A 1 105 ? -4.949 2.105 0.406 1.00 98.25 105 THR A C 1
ATOM 800 O O . THR A 1 105 ? -6.135 2.406 0.575 1.00 98.25 105 THR A O 1
ATOM 803 N N . TYR A 1 106 ? -3.991 3.014 0.276 1.00 98.25 106 TYR A N 1
ATOM 804 C CA . TYR A 1 106 ? -4.221 4.446 0.201 1.00 98.25 106 TYR A CA 1
ATOM 805 C C . TYR A 1 106 ? -3.233 5.082 -0.768 1.00 98.25 106 TYR A C 1
ATOM 807 O O . TYR A 1 106 ? -2.027 4.913 -0.624 1.00 98.25 106 TYR A O 1
ATOM 815 N N . CYS A 1 107 ? -3.752 5.844 -1.727 1.00 96.25 107 CYS A N 1
ATOM 816 C CA . CYS A 1 107 ? -2.928 6.642 -2.624 1.00 96.25 107 CYS A CA 1
ATOM 817 C C . CYS A 1 107 ? -2.937 8.108 -2.159 1.00 96.25 107 CYS A C 1
ATOM 819 O O . CYS A 1 107 ? -3.992 8.752 -2.252 1.00 96.25 107 CYS A O 1
ATOM 821 N N . PRO A 1 108 ? -1.797 8.671 -1.711 1.00 95.00 108 PRO A N 1
ATOM 822 C CA . PRO A 1 108 ? -1.732 10.060 -1.260 1.00 95.00 108 PRO A CA 1
ATOM 823 C C . PRO A 1 108 ? -1.949 11.069 -2.395 1.00 95.00 108 PRO A C 1
ATOM 825 O O . PRO A 1 108 ? -2.450 12.161 -2.144 1.00 95.00 108 PRO A O 1
ATOM 828 N N . LEU A 1 109 ? -1.637 10.703 -3.643 1.00 94.12 109 LEU A N 1
ATOM 829 C CA . LEU A 1 109 ? -1.823 11.575 -4.810 1.00 94.12 109 LEU A CA 1
ATOM 830 C C . LEU A 1 109 ? -3.281 11.629 -5.285 1.00 94.12 109 LEU A C 1
ATOM 832 O O . LEU A 1 109 ? -3.735 12.653 -5.784 1.00 94.12 109 LEU A O 1
ATOM 836 N N . CYS A 1 110 ? -4.022 10.532 -5.120 1.00 95.56 110 CYS A N 1
ATOM 837 C CA . CYS A 1 110 ? -5.427 10.436 -5.525 1.00 95.56 110 CYS A CA 1
ATOM 838 C C . CYS A 1 110 ? -6.402 10.695 -4.370 1.00 95.56 110 CYS A C 1
ATOM 840 O O . CYS A 1 110 ? -7.611 10.724 -4.598 1.00 95.56 110 CYS A O 1
ATOM 842 N N . ASN A 1 111 ? -5.900 10.810 -3.135 1.00 95.50 111 ASN A N 1
ATOM 843 C CA . ASN A 1 111 ? -6.699 10.920 -1.914 1.00 95.50 111 ASN A CA 1
ATOM 844 C C . ASN A 1 111 ? -7.818 9.860 -1.845 1.00 95.50 111 ASN A C 1
ATOM 846 O O . ASN A 1 111 ? -8.985 10.161 -1.595 1.00 95.50 111 ASN A O 1
ATOM 850 N N . SER A 1 112 ? -7.467 8.612 -2.156 1.00 96.38 112 SER A N 1
ATOM 851 C CA . SER A 1 112 ? -8.421 7.511 -2.319 1.00 96.38 112 SER A CA 1
ATOM 852 C C . SER A 1 112 ? -7.944 6.273 -1.571 1.00 96.38 112 SER A C 1
ATOM 854 O O . SER A 1 112 ? -6.753 5.957 -1.592 1.00 96.38 112 SER A O 1
ATOM 856 N N . ALA A 1 113 ? -8.881 5.567 -0.934 1.00 97.62 113 ALA A N 1
ATOM 857 C CA . ALA A 1 113 ? -8.627 4.334 -0.198 1.00 97.62 113 ALA A CA 1
ATOM 858 C C . ALA A 1 113 ? -9.469 3.182 -0.750 1.00 97.62 113 ALA A C 1
ATOM 860 O O . ALA A 1 113 ? -10.659 3.356 -1.020 1.00 97.62 113 ALA A O 1
ATOM 861 N N . ILE A 1 114 ? -8.861 2.004 -0.893 1.00 97.75 114 ILE A N 1
ATOM 862 C CA . ILE A 1 114 ? -9.531 0.788 -1.367 1.00 97.75 114 ILE A CA 1
ATOM 863 C C . ILE A 1 114 ? -9.087 -0.379 -0.483 1.00 97.75 114 ILE A C 1
ATOM 865 O O . ILE A 1 114 ? -7.931 -0.461 -0.081 1.00 97.75 114 ILE A O 1
ATOM 869 N N . ALA A 1 115 ? -10.005 -1.288 -0.157 1.00 97.69 115 ALA A N 1
ATOM 870 C CA . ALA A 1 115 ? -9.682 -2.512 0.566 1.00 97.69 115 ALA A CA 1
ATOM 871 C C . ALA A 1 115 ? -9.969 -3.729 -0.314 1.00 97.69 115 ALA A C 1
ATOM 873 O O . ALA A 1 115 ? -11.068 -3.875 -0.851 1.00 97.69 115 ALA A O 1
ATOM 874 N N . PHE A 1 116 ? -8.989 -4.619 -0.424 1.00 97.88 116 PHE A N 1
ATOM 875 C CA . PHE A 1 116 ? -9.098 -5.872 -1.161 1.00 97.88 116 PHE A CA 1
ATOM 876 C C . PHE A 1 116 ? -9.096 -7.049 -0.194 1.00 97.88 116 PHE A C 1
ATOM 878 O O . PHE A 1 116 ? -8.404 -7.022 0.822 1.00 97.88 116 PHE A O 1
ATOM 885 N N . ARG A 1 117 ? -9.830 -8.113 -0.525 1.00 97.31 117 ARG A N 1
ATOM 886 C CA . ARG A 1 117 ? -9.675 -9.408 0.146 1.00 97.31 117 ARG A CA 1
ATOM 887 C C . ARG A 1 117 ? -8.427 -10.099 -0.404 1.00 97.31 117 ARG A C 1
ATOM 889 O O . ARG A 1 117 ? -8.267 -10.168 -1.618 1.00 97.31 117 ARG A O 1
ATOM 896 N N . ARG A 1 118 ? -7.575 -10.625 0.476 1.00 93.69 118 ARG A N 1
ATOM 897 C CA . ARG A 1 118 ? -6.418 -11.450 0.102 1.00 93.69 118 ARG A CA 1
ATOM 898 C C . ARG A 1 118 ? -6.864 -12.914 0.114 1.00 93.69 118 ARG A C 1
ATOM 900 O O . ARG A 1 118 ? -6.976 -13.499 1.188 1.00 93.69 118 ARG A O 1
ATOM 907 N N . THR A 1 119 ? -7.226 -13.443 -1.053 1.00 79.56 119 THR A N 1
ATOM 908 C CA . THR A 1 119 ? -7.653 -14.841 -1.259 1.00 79.56 119 THR A CA 1
ATOM 909 C C . THR A 1 119 ? -6.580 -15.645 -1.955 1.00 79.56 119 THR A C 1
ATOM 911 O O . THR A 1 119 ? -6.011 -15.083 -2.917 1.00 79.56 119 THR A O 1
#

pLDDT: mean 91.25, std 11.74, range [39.75, 98.62]

Radius of gyration: 20.45 Å; chains: 1; bounding box: 43×32×62 Å